Protein AF-A0A445MGU1-F1 (afdb_monomer_lite)

Organism: Ensete ventricosum (NCBI:txid4639)

Secondary structure (DSSP, 8-state):
--HHHHHHHHHHHHHHHTHHHHHHHHHHHTTS-TTTS-HHHHHHHHHHHHH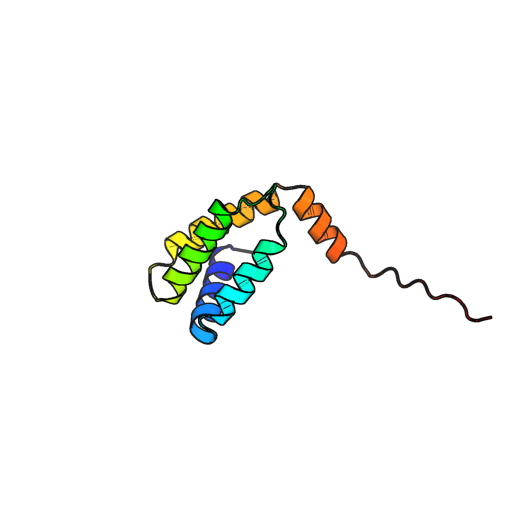HHTT--SHHHHHHHHHHHHHHHH-HHHHHHHHHHHS------PPP-

Structure (mmCIF, N/CA/C/O backbone):
data_AF-A0A445MGU1-F1
#
_entry.id   AF-A0A445MGU1-F1
#
loop_
_atom_site.group_PDB
_atom_site.id
_atom_site.type_symbol
_atom_site.label_atom_id
_atom_site.label_alt_id
_atom_site.label_comp_id
_atom_site.label_asym_id
_atom_site.label_entity_id
_atom_site.label_seq_id
_atom_site.pdbx_PDB_ins_code
_atom_site.Cartn_x
_atom_site.Cartn_y
_atom_site.Cartn_z
_atom_site.occupancy
_atom_site.B_iso_or_equiv
_atom_site.auth_seq_id
_atom_site.auth_comp_id
_atom_site.auth_asym_id
_atom_site.auth_atom_id
_atom_site.pdbx_PDB_model_num
ATOM 1 N N . MET A 1 1 ? 9.612 -10.005 8.034 1.00 52.12 1 MET A N 1
ATOM 2 C CA . MET A 1 1 ? 10.133 -10.076 6.655 1.00 52.12 1 MET A CA 1
ATOM 3 C C . MET A 1 1 ? 10.986 -8.842 6.461 1.00 52.12 1 MET A C 1
ATOM 5 O O . MET A 1 1 ? 10.528 -7.766 6.815 1.00 52.12 1 MET A O 1
ATOM 9 N N . LEU A 1 2 ? 12.242 -9.004 6.060 1.00 73.31 2 LEU A N 1
ATOM 10 C CA . LEU A 1 2 ? 13.147 -7.877 5.856 1.00 73.31 2 LEU A CA 1
ATOM 11 C C . LEU A 1 2 ? 12.575 -7.038 4.687 1.00 73.31 2 LEU A C 1
ATOM 13 O O . LEU A 1 2 ? 12.309 -7.571 3.611 1.00 73.31 2 LEU A O 1
ATOM 17 N N . LEU A 1 3 ? 12.286 -5.758 4.934 1.00 81.50 3 LEU A N 1
ATOM 18 C CA . LEU A 1 3 ? 11.684 -4.820 3.975 1.00 81.50 3 LEU A CA 1
ATOM 19 C C . LEU A 1 3 ? 12.373 -4.802 2.587 1.00 81.50 3 LEU A C 1
ATOM 21 O O . LEU A 1 3 ? 11.657 -4.781 1.584 1.00 81.50 3 LEU A O 1
ATOM 25 N N . PRO A 1 4 ? 13.716 -4.930 2.478 1.00 85.00 4 PRO A N 1
ATOM 26 C CA . PRO A 1 4 ? 14.406 -4.959 1.185 1.00 85.00 4 PRO A CA 1
ATOM 27 C C . PRO A 1 4 ? 13.933 -6.071 0.239 1.00 85.00 4 PRO A C 1
ATOM 29 O O . PRO A 1 4 ? 13.886 -5.880 -0.975 1.00 85.00 4 PRO A O 1
ATOM 32 N N . GLN A 1 5 ? 13.550 -7.231 0.775 1.00 89.56 5 GLN A N 1
ATOM 33 C CA . GLN A 1 5 ? 13.050 -8.360 -0.004 1.00 89.56 5 GLN A CA 1
ATOM 34 C C . GLN A 1 5 ? 11.667 -8.044 -0.571 1.00 89.56 5 GLN A C 1
ATOM 36 O O . GLN A 1 5 ? 11.387 -8.397 -1.714 1.00 89.56 5 GLN A O 1
ATOM 41 N N . VAL A 1 6 ? 10.820 -7.353 0.202 1.00 90.06 6 VAL A N 1
ATOM 42 C CA . VAL A 1 6 ? 9.499 -6.901 -0.258 1.00 90.06 6 VAL A CA 1
ATOM 43 C C . VAL A 1 6 ? 9.674 -5.916 -1.411 1.00 90.06 6 VAL A C 1
ATOM 45 O O . VAL A 1 6 ? 9.074 -6.109 -2.467 1.00 90.06 6 VAL A O 1
ATOM 48 N N . THR A 1 7 ? 10.548 -4.916 -1.245 1.00 90.56 7 THR A N 1
ATOM 49 C CA . THR A 1 7 ? 10.866 -3.944 -2.298 1.00 90.56 7 THR A CA 1
ATOM 50 C C . THR A 1 7 ? 11.382 -4.649 -3.548 1.00 90.56 7 THR A C 1
ATOM 52 O O . THR A 1 7 ? 10.889 -4.397 -4.645 1.00 90.56 7 THR A O 1
ATOM 55 N N . TYR A 1 8 ? 12.331 -5.577 -3.403 1.00 90.44 8 TYR A N 1
ATOM 56 C CA . TYR A 1 8 ? 12.881 -6.328 -4.532 1.00 90.44 8 TYR A CA 1
ATOM 57 C C . TYR A 1 8 ? 11.809 -7.127 -5.286 1.00 90.44 8 TYR A C 1
ATOM 59 O O . TYR A 1 8 ? 11.772 -7.101 -6.521 1.00 90.44 8 TYR A O 1
ATOM 67 N N . VAL A 1 9 ? 10.921 -7.817 -4.564 1.00 92.88 9 VAL A N 1
ATOM 68 C CA . VAL A 1 9 ? 9.805 -8.557 -5.168 1.00 92.88 9 VAL A CA 1
ATOM 69 C C . VAL A 1 9 ? 8.874 -7.600 -5.900 1.00 92.88 9 VAL A C 1
ATOM 71 O O . VAL A 1 9 ? 8.539 -7.851 -7.055 1.00 92.88 9 VAL A O 1
ATOM 74 N N . LEU A 1 10 ? 8.505 -6.481 -5.276 1.00 92.00 10 LEU A N 1
ATOM 75 C CA . LEU A 1 10 ? 7.602 -5.501 -5.869 1.00 92.00 10 LEU A CA 1
ATOM 76 C C . LEU A 1 10 ? 8.192 -4.885 -7.148 1.00 92.00 10 LEU A C 1
ATOM 78 O O . LEU A 1 10 ? 7.505 -4.812 -8.163 1.00 92.00 10 LEU A O 1
ATOM 82 N N . LEU A 1 11 ? 9.485 -4.551 -7.152 1.00 91.69 11 LEU A N 1
ATOM 83 C CA . LEU A 1 11 ? 10.203 -4.096 -8.350 1.00 91.69 11 LEU A CA 1
ATOM 84 C C . LEU A 1 11 ? 10.246 -5.167 -9.445 1.00 91.69 11 LEU A C 1
ATOM 86 O O . LEU A 1 11 ? 10.057 -4.865 -10.623 1.00 91.69 11 LEU A O 1
ATOM 90 N N . SER A 1 12 ? 10.497 -6.420 -9.068 1.00 92.75 12 SER A N 1
ATOM 91 C CA . SER A 1 12 ? 10.550 -7.543 -10.010 1.00 92.75 12 SER A CA 1
ATOM 92 C C . SER A 1 12 ? 9.187 -7.795 -10.654 1.00 92.75 12 SER A C 1
ATOM 94 O O . SER A 1 12 ? 9.100 -7.988 -11.871 1.00 92.75 12 SER A O 1
ATOM 96 N N . LEU A 1 13 ? 8.111 -7.717 -9.864 1.00 93.81 13 LEU A N 1
ATOM 97 C CA . LEU A 1 13 ? 6.742 -7.748 -10.366 1.00 93.81 13 LEU A CA 1
ATOM 98 C C . LEU A 1 13 ? 6.492 -6.575 -11.312 1.00 93.81 13 LEU A C 1
ATOM 100 O O . LEU A 1 13 ? 5.996 -6.800 -12.414 1.00 93.81 13 LEU A O 1
ATOM 104 N N . SER A 1 14 ? 6.866 -5.349 -10.931 1.00 91.81 14 SER A N 1
ATOM 105 C CA . SER A 1 14 ? 6.670 -4.156 -11.766 1.00 91.81 14 SER A CA 1
ATOM 106 C C . SER A 1 14 ? 7.372 -4.273 -13.117 1.00 91.81 14 SER A C 1
ATOM 108 O O . SER A 1 14 ? 6.786 -3.936 -14.141 1.00 91.81 14 SER A O 1
ATOM 110 N N . ARG A 1 15 ? 8.588 -4.829 -13.154 1.00 89.56 15 ARG A N 1
ATOM 111 C CA . ARG A 1 15 ? 9.321 -5.086 -14.407 1.00 89.56 15 ARG A CA 1
ATOM 112 C C . ARG A 1 15 ? 8.665 -6.163 -15.272 1.00 89.56 15 ARG A C 1
ATOM 114 O O . ARG A 1 15 ? 8.702 -6.068 -16.492 1.00 89.56 15 ARG A O 1
ATOM 121 N N . THR A 1 16 ? 8.074 -7.178 -14.646 1.00 93.25 16 THR A N 1
ATOM 122 C CA . THR A 1 16 ? 7.485 -8.330 -15.350 1.00 93.25 16 THR A CA 1
ATOM 123 C C . THR A 1 16 ? 6.077 -8.033 -15.867 1.00 93.25 16 THR A C 1
ATOM 125 O O . THR A 1 16 ? 5.722 -8.427 -16.974 1.00 93.25 16 THR A O 1
ATOM 128 N N . TYR A 1 17 ? 5.264 -7.336 -15.072 1.00 92.25 17 TYR A N 1
ATOM 129 C CA . TYR A 1 17 ? 3.829 -7.159 -15.316 1.00 92.25 17 TYR A CA 1
ATOM 130 C C . TYR A 1 17 ? 3.423 -5.701 -15.589 1.00 92.25 17 TYR A C 1
ATOM 132 O O . TYR A 1 17 ? 2.261 -5.441 -15.920 1.00 92.25 17 TYR A O 1
ATOM 140 N N . GLY A 1 18 ? 4.360 -4.752 -15.484 1.00 87.31 18 GLY A N 1
ATOM 141 C CA . GLY A 1 18 ? 4.162 -3.345 -15.827 1.00 87.31 18 GLY A CA 1
ATOM 142 C C . GLY A 1 18 ? 2.986 -2.715 -15.084 1.00 87.31 18 GLY A C 1
ATOM 143 O O . GLY A 1 18 ? 2.836 -2.853 -13.870 1.00 87.31 18 GLY A O 1
ATOM 144 N N . VAL A 1 19 ? 2.102 -2.061 -15.843 1.00 87.81 19 VAL A N 1
ATOM 145 C CA . VAL A 1 19 ? 0.933 -1.333 -15.321 1.00 87.81 19 VAL A CA 1
ATOM 146 C C . VAL A 1 19 ? -0.008 -2.191 -14.466 1.00 87.81 19 VAL A C 1
ATOM 148 O O . VAL A 1 19 ? -0.685 -1.654 -13.592 1.00 87.81 19 VAL A O 1
ATOM 151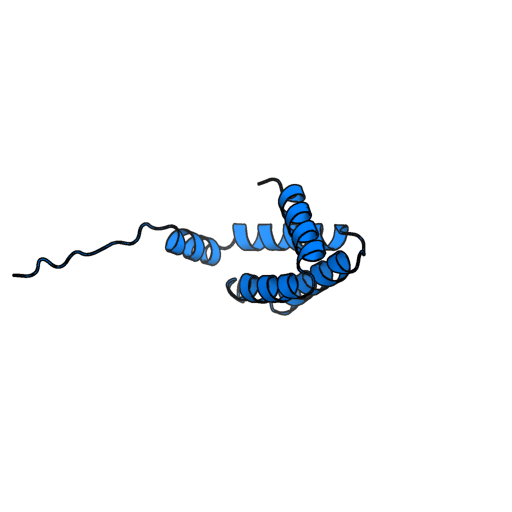 N N . ARG A 1 20 ? -0.037 -3.522 -14.648 1.00 92.94 20 ARG A N 1
ATOM 152 C CA . ARG A 1 20 ? -0.884 -4.400 -13.819 1.00 92.94 20 ARG A CA 1
ATOM 153 C C . ARG A 1 20 ? -0.509 -4.328 -12.343 1.00 92.94 20 ARG A C 1
ATOM 155 O O . ARG A 1 20 ? -1.395 -4.388 -11.501 1.00 92.94 20 ARG A O 1
ATOM 162 N N . VAL A 1 21 ? 0.773 -4.141 -12.029 1.00 93.81 21 VAL A N 1
ATOM 163 C CA . VAL A 1 21 ? 1.226 -4.034 -10.635 1.00 93.81 21 VAL A CA 1
ATOM 164 C C . VAL A 1 21 ? 0.688 -2.778 -9.971 1.00 93.81 21 VAL A C 1
ATOM 166 O O . VAL A 1 21 ? 0.326 -2.832 -8.805 1.00 93.81 21 VAL A O 1
ATOM 169 N N . LEU A 1 22 ? 0.552 -1.673 -10.709 1.00 92.50 22 LEU A N 1
ATOM 170 C CA . LEU A 1 22 ? -0.066 -0.455 -10.181 1.00 92.50 22 LEU A CA 1
ATOM 171 C C . LEU A 1 22 ? -1.556 -0.649 -9.897 1.00 92.50 22 LEU A C 1
ATOM 173 O O . LEU A 1 22 ? -2.051 -0.147 -8.890 1.00 92.50 22 LEU A O 1
ATOM 177 N N . VAL A 1 23 ? -2.261 -1.405 -10.744 1.00 94.75 23 VAL A N 1
ATOM 178 C CA . VAL A 1 23 ? -3.669 -1.761 -10.509 1.00 94.75 23 VAL A CA 1
ATOM 179 C C . VAL A 1 23 ? -3.795 -2.608 -9.244 1.00 94.75 23 VAL A C 1
ATOM 181 O O . VAL A 1 23 ? -4.535 -2.233 -8.339 1.00 94.75 23 VAL A O 1
ATOM 184 N N . TRP A 1 24 ? -3.008 -3.680 -9.129 1.00 95.50 24 TRP A N 1
ATOM 185 C CA . TRP A 1 24 ? -3.017 -4.539 -7.943 1.00 95.50 24 TRP A CA 1
ATOM 186 C C . TRP A 1 24 ? -2.593 -3.797 -6.680 1.00 95.50 24 TRP A C 1
ATOM 188 O O . TRP A 1 24 ? -3.178 -4.011 -5.622 1.00 95.50 24 TRP A O 1
ATOM 198 N N . ALA A 1 25 ? -1.604 -2.908 -6.774 1.00 94.62 25 ALA A N 1
ATOM 199 C CA . ALA A 1 25 ? -1.177 -2.078 -5.656 1.00 94.62 25 ALA A CA 1
ATOM 200 C C . ALA A 1 25 ? -2.310 -1.153 -5.206 1.00 94.62 25 ALA A C 1
ATOM 202 O O . ALA A 1 25 ? -2.593 -1.095 -4.014 1.00 94.62 25 ALA A O 1
ATOM 203 N N . LYS A 1 26 ? -3.005 -0.497 -6.144 1.00 94.69 26 LYS A N 1
ATOM 204 C CA . LYS A 1 26 ? -4.157 0.364 -5.846 1.00 94.69 26 LYS A CA 1
ATOM 205 C C . LYS A 1 26 ? -5.298 -0.412 -5.184 1.00 94.69 26 LYS A C 1
ATOM 207 O O . LYS A 1 26 ? -5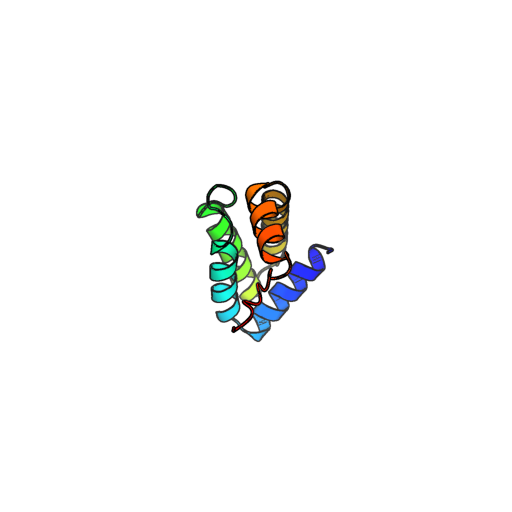.860 0.054 -4.197 1.00 94.69 26 LYS A O 1
ATOM 212 N N . GLU A 1 27 ? -5.623 -1.593 -5.700 1.00 94.75 27 GLU A N 1
ATOM 213 C CA . GLU A 1 27 ? -6.626 -2.480 -5.100 1.00 94.75 27 GLU A CA 1
ATOM 214 C C . GLU A 1 27 ? -6.198 -2.928 -3.696 1.00 94.75 27 GLU A C 1
ATOM 216 O O . GLU A 1 27 ? -6.989 -2.865 -2.760 1.00 94.75 27 GLU A O 1
ATOM 221 N N . SER A 1 28 ? -4.927 -3.290 -3.518 1.00 91.56 28 SER A N 1
ATOM 222 C CA . SER A 1 28 ? -4.390 -3.753 -2.234 1.00 91.56 28 SER A CA 1
ATOM 223 C C . SER A 1 28 ? -4.403 -2.657 -1.169 1.00 91.56 28 SER A C 1
ATOM 225 O O . SER A 1 28 ? -4.869 -2.897 -0.057 1.00 91.56 28 SER A O 1
ATOM 227 N N . ILE A 1 29 ? -3.942 -1.443 -1.490 1.00 92.81 29 ILE A N 1
ATOM 228 C CA . ILE A 1 29 ? -3.945 -0.334 -0.522 1.00 92.81 29 ILE A CA 1
ATOM 229 C C . ILE A 1 29 ? -5.364 0.148 -0.204 1.00 92.81 29 ILE A C 1
ATOM 231 O O . ILE A 1 29 ? -5.588 0.652 0.890 1.00 92.81 29 ILE A O 1
ATOM 235 N N . SER A 1 30 ? -6.342 -0.067 -1.096 1.00 91.88 30 SER A N 1
ATOM 236 C CA . SER A 1 30 ? -7.752 0.259 -0.823 1.00 91.88 30 SER A CA 1
ATOM 237 C C . SER A 1 30 ? -8.377 -0.597 0.287 1.00 91.88 30 SER A C 1
ATOM 239 O O . SER A 1 30 ? -9.408 -0.225 0.845 1.00 91.88 30 SER A O 1
ATOM 241 N N . LEU A 1 31 ? -7.741 -1.722 0.640 1.00 89.75 31 LEU A N 1
ATOM 242 C CA . LEU A 1 31 ? -8.134 -2.560 1.776 1.00 89.75 31 LEU A CA 1
ATOM 243 C C . LEU A 1 31 ? -7.677 -1.976 3.122 1.00 89.75 31 LEU A C 1
ATOM 245 O O . LEU A 1 31 ? -8.139 -2.421 4.174 1.00 89.75 31 LEU A O 1
ATOM 249 N N . ILE A 1 32 ? -6.763 -1.002 3.108 1.00 91.00 32 ILE A N 1
ATOM 250 C CA . ILE A 1 32 ? -6.284 -0.335 4.316 1.00 91.00 32 ILE A CA 1
ATOM 251 C C . ILE A 1 32 ? -7.313 0.737 4.704 1.00 91.00 32 ILE A C 1
ATOM 253 O O . ILE A 1 32 ? -7.695 1.551 3.863 1.00 91.00 32 ILE A O 1
ATOM 257 N N . PRO A 1 33 ? -7.783 0.774 5.965 1.00 90.38 33 PRO A N 1
ATOM 258 C CA . PRO A 1 33 ? -8.737 1.788 6.394 1.00 90.38 33 PRO A CA 1
ATOM 259 C C . PRO A 1 33 ? -8.206 3.211 6.166 1.00 90.38 33 PRO A C 1
ATOM 261 O O . PRO A 1 33 ? -7.064 3.510 6.507 1.00 90.38 33 PRO A O 1
ATOM 264 N N . HIS A 1 34 ? -9.061 4.120 5.689 1.00 90.62 34 HIS A N 1
ATOM 265 C CA . HIS A 1 34 ? -8.702 5.527 5.441 1.00 90.62 34 HIS A CA 1
ATOM 266 C C . HIS A 1 34 ? -8.275 6.297 6.706 1.00 90.62 34 HIS A C 1
ATOM 268 O O . HIS A 1 34 ? -7.638 7.340 6.623 1.00 90.62 34 HIS A O 1
ATOM 274 N N . THR A 1 35 ? -8.629 5.789 7.891 1.00 89.44 35 THR A N 1
ATOM 275 C CA . THR A 1 35 ? -8.167 6.303 9.191 1.00 89.44 35 THR A CA 1
ATOM 276 C C . THR A 1 35 ? -6.710 5.950 9.492 1.00 89.44 35 THR A C 1
ATOM 278 O O . THR A 1 35 ? -6.138 6.472 10.444 1.00 89.44 35 THR A O 1
ATOM 281 N N . VAL A 1 36 ? -6.135 5.030 8.716 1.00 91.88 36 VAL A N 1
ATOM 282 C CA . VAL A 1 36 ? -4.777 4.505 8.858 1.00 91.88 36 VAL A CA 1
ATOM 283 C C . VAL A 1 36 ? -3.908 4.999 7.715 1.00 91.88 36 VAL A C 1
ATOM 285 O O . VAL A 1 36 ? -2.792 5.419 7.968 1.00 91.88 36 VAL A O 1
ATOM 288 N N . LEU A 1 37 ? -4.418 4.969 6.484 1.00 93.38 37 LEU A N 1
ATOM 289 C CA . LEU A 1 37 ? -3.711 5.456 5.308 1.00 93.38 37 LEU A CA 1
ATOM 290 C C . LEU A 1 37 ? -4.590 6.451 4.556 1.00 93.38 37 LEU A C 1
ATOM 292 O O . LEU A 1 37 ? -5.660 6.101 4.057 1.00 93.38 37 LEU A O 1
ATOM 296 N N . THR A 1 38 ? -4.136 7.692 4.466 1.00 93.38 38 THR A N 1
ATOM 297 C CA . THR A 1 38 ? -4.846 8.744 3.739 1.00 93.38 38 THR A CA 1
ATOM 298 C C . THR A 1 38 ? -4.724 8.561 2.224 1.00 93.38 38 THR A C 1
ATOM 300 O O . THR A 1 38 ? -3.847 7.861 1.709 1.00 93.38 38 THR A O 1
ATOM 303 N N . GLU A 1 39 ? -5.594 9.235 1.470 1.00 93.25 39 GLU A N 1
ATOM 304 C CA . GLU A 1 39 ? -5.517 9.261 0.004 1.00 93.25 39 GLU A CA 1
ATOM 305 C C . GLU A 1 39 ? -4.212 9.905 -0.496 1.00 93.25 39 GLU A C 1
ATOM 307 O O . GLU A 1 39 ? -3.646 9.473 -1.504 1.00 93.25 39 GLU A O 1
ATOM 312 N N . ALA A 1 40 ? -3.697 10.899 0.234 1.00 93.56 40 ALA A N 1
ATOM 313 C CA . ALA A 1 40 ? -2.430 11.549 -0.078 1.00 93.56 40 ALA A CA 1
ATOM 314 C C . ALA A 1 40 ? -1.250 10.575 0.075 1.00 93.56 40 ALA A C 1
ATOM 316 O O . ALA A 1 40 ? -0.472 10.412 -0.863 1.00 93.56 40 ALA A O 1
ATOM 317 N N . GLU A 1 41 ? -1.159 9.870 1.205 1.00 93.94 41 GLU A N 1
ATOM 318 C CA . GLU A 1 41 ? -0.117 8.859 1.446 1.00 93.94 41 GLU A CA 1
ATOM 319 C C . GLU A 1 41 ? -0.219 7.695 0.449 1.00 93.94 41 GLU A C 1
ATOM 321 O O . GLU A 1 41 ? 0.784 7.264 -0.122 1.00 93.94 41 GLU A O 1
ATOM 326 N N . SER A 1 42 ? -1.445 7.250 0.152 1.00 94.19 42 SER A N 1
ATOM 327 C CA . SER A 1 42 ? -1.711 6.247 -0.888 1.00 94.19 42 SER A CA 1
ATOM 328 C C . SER A 1 42 ? -1.181 6.692 -2.254 1.00 94.19 42 SER A C 1
ATOM 330 O O . SER A 1 42 ? -0.543 5.917 -2.969 1.00 94.19 42 SER A O 1
ATOM 332 N N . SER A 1 43 ? -1.420 7.954 -2.618 1.00 95.31 43 SER A N 1
ATOM 333 C CA . SER A 1 43 ? -0.968 8.528 -3.888 1.00 95.31 43 SER A CA 1
ATOM 334 C C . SER A 1 43 ? 0.553 8.646 -3.956 1.00 95.31 43 SER A C 1
ATOM 336 O O . SER A 1 43 ? 1.135 8.356 -5.002 1.00 95.31 43 SER A O 1
ATOM 338 N N . ILE A 1 44 ? 1.202 9.018 -2.848 1.00 95.44 44 ILE A N 1
ATOM 339 C CA . ILE A 1 44 ? 2.665 9.091 -2.738 1.00 95.44 44 ILE A CA 1
ATOM 340 C C . ILE A 1 44 ? 3.285 7.708 -2.969 1.00 95.44 44 ILE A C 1
ATOM 342 O O . ILE A 1 44 ? 4.167 7.570 -3.819 1.00 95.44 44 ILE A O 1
ATOM 346 N N . PHE A 1 45 ? 2.774 6.671 -2.299 1.00 95.06 45 PHE A N 1
ATOM 347 C CA . PHE A 1 45 ? 3.240 5.296 -2.494 1.00 95.06 45 PHE A CA 1
ATOM 348 C C . PHE A 1 45 ? 3.055 4.820 -3.945 1.00 95.06 45 PHE A C 1
ATOM 350 O O . PHE A 1 45 ? 3.990 4.304 -4.562 1.00 95.06 45 PHE A O 1
ATOM 357 N N . LEU A 1 46 ? 1.868 5.026 -4.528 1.00 95.06 46 LEU A N 1
ATOM 358 C CA . LEU A 1 46 ? 1.595 4.625 -5.913 1.00 95.06 46 LEU A CA 1
ATOM 359 C C . LEU A 1 46 ? 2.483 5.365 -6.919 1.00 95.06 46 LEU A C 1
ATOM 361 O O . LEU A 1 46 ? 2.914 4.769 -7.910 1.00 95.06 46 LEU A O 1
ATOM 365 N N . LYS A 1 47 ? 2.786 6.643 -6.665 1.00 94.88 47 LYS A N 1
ATOM 366 C CA . LYS A 1 47 ? 3.713 7.422 -7.490 1.00 94.88 47 LYS A CA 1
ATOM 367 C C . LYS A 1 47 ? 5.128 6.859 -7.398 1.00 94.88 47 LYS A C 1
ATOM 369 O O . LYS A 1 47 ? 5.727 6.606 -8.441 1.00 94.88 47 LYS A O 1
ATOM 374 N N . ALA A 1 48 ? 5.622 6.590 -6.189 1.00 94.56 48 ALA A N 1
ATOM 375 C CA . ALA A 1 48 ? 6.943 6.001 -5.977 1.00 94.56 48 ALA A CA 1
ATOM 376 C C . ALA A 1 48 ? 7.073 4.627 -6.656 1.00 94.56 48 ALA A C 1
ATOM 378 O O . ALA A 1 48 ? 8.078 4.338 -7.306 1.00 94.56 48 ALA A O 1
ATOM 379 N N . LEU A 1 49 ? 6.025 3.801 -6.582 1.00 94.12 49 LEU A N 1
ATOM 380 C CA . LEU A 1 49 ? 5.970 2.518 -7.277 1.00 94.12 49 LEU A CA 1
ATOM 381 C C . LEU A 1 49 ? 5.987 2.685 -8.801 1.00 94.12 49 LEU A C 1
ATOM 383 O O . LEU A 1 49 ? 6.711 1.961 -9.485 1.00 94.12 49 LEU A O 1
ATOM 387 N N . SER A 1 50 ? 5.214 3.632 -9.334 1.00 93.44 50 SER A N 1
ATOM 388 C CA . SER A 1 50 ? 5.183 3.928 -10.771 1.00 93.44 50 SER A CA 1
ATOM 389 C C . SER A 1 50 ? 6.541 4.410 -11.274 1.00 93.44 50 SER A C 1
ATOM 391 O O . SER A 1 50 ? 7.004 3.970 -12.325 1.00 93.44 50 SER A O 1
ATOM 393 N N . ASP A 1 51 ? 7.198 5.284 -10.516 1.00 92.88 51 ASP A N 1
ATOM 394 C CA . ASP A 1 51 ? 8.501 5.832 -10.882 1.00 92.88 51 ASP A CA 1
ATOM 395 C C . ASP A 1 51 ? 9.568 4.737 -10.855 1.00 92.88 51 ASP A C 1
ATOM 397 O O . ASP A 1 51 ? 10.305 4.561 -11.829 1.00 92.88 51 ASP A O 1
ATOM 401 N N . ALA A 1 52 ? 9.592 3.916 -9.806 1.00 90.81 52 ALA A N 1
ATOM 402 C CA . ALA A 1 52 ? 10.515 2.792 -9.719 1.00 90.81 52 ALA A CA 1
ATOM 403 C C . ALA A 1 52 ? 10.259 1.733 -10.813 1.00 90.81 52 ALA A C 1
ATOM 405 O O . ALA A 1 52 ? 11.200 1.147 -11.353 1.00 90.81 52 ALA A O 1
ATOM 406 N N . ALA A 1 53 ? 8.995 1.518 -11.201 1.00 88.38 53 ALA A N 1
ATOM 407 C CA . ALA A 1 53 ? 8.633 0.658 -12.330 1.00 88.38 53 ALA A CA 1
ATOM 408 C C . ALA A 1 53 ? 9.150 1.199 -13.674 1.00 88.38 53 ALA A C 1
ATOM 410 O O . ALA A 1 53 ? 9.484 0.412 -14.559 1.00 88.38 53 ALA A O 1
ATOM 411 N N . SER A 1 54 ? 9.254 2.524 -13.815 1.00 88.06 54 SER A N 1
ATOM 412 C CA . SER A 1 54 ? 9.817 3.187 -14.999 1.00 88.06 54 SER A CA 1
ATOM 413 C C . SER A 1 54 ? 11.352 3.225 -15.036 1.00 88.06 54 SER A C 1
ATOM 415 O O . SER A 1 54 ? 11.928 3.708 -16.007 1.00 88.06 54 SER A O 1
ATOM 417 N N . GLY A 1 55 ? 12.021 2.675 -14.015 1.00 83.50 55 GLY A N 1
ATOM 418 C CA . GLY A 1 55 ? 13.481 2.591 -13.938 1.00 83.50 55 GLY A CA 1
ATOM 419 C C . GLY A 1 55 ? 14.145 3.673 -13.083 1.00 83.50 55 GLY A C 1
ATOM 420 O O . GLY A 1 55 ? 15.373 3.703 -13.026 1.00 83.50 55 GLY A O 1
ATOM 421 N N . SER A 1 56 ? 13.369 4.525 -12.407 1.00 86.56 56 SER A N 1
ATOM 422 C CA . SER A 1 56 ? 13.887 5.465 -11.404 1.00 86.56 56 SER A CA 1
ATOM 423 C C . SER A 1 56 ? 14.438 4.733 -10.174 1.00 86.56 56 SER A C 1
ATOM 425 O O . SER A 1 56 ? 14.176 3.544 -9.966 1.00 86.56 56 SER A O 1
ATOM 427 N N . GLU A 1 57 ? 15.192 5.447 -9.334 1.00 85.56 57 GLU A N 1
ATOM 428 C CA . GLU A 1 57 ? 15.711 4.885 -8.085 1.00 85.56 57 GLU A CA 1
ATOM 429 C C . GLU A 1 57 ? 14.596 4.342 -7.178 1.00 85.56 57 GLU A C 1
ATOM 431 O O . GLU A 1 57 ? 13.530 4.937 -7.025 1.00 85.56 57 GLU A O 1
ATOM 436 N N . SER A 1 58 ? 14.861 3.200 -6.539 1.00 87.62 58 SER A N 1
ATOM 437 C CA . SER A 1 58 ? 13.907 2.520 -5.658 1.00 87.62 58 SER A CA 1
ATOM 438 C C . SER A 1 58 ? 13.968 2.974 -4.195 1.00 87.62 58 SER A C 1
ATOM 440 O O . SER A 1 58 ? 13.314 2.366 -3.345 1.00 87.62 58 SER A O 1
ATOM 442 N N . SER A 1 59 ? 14.771 3.993 -3.881 1.00 91.38 59 SER A N 1
ATOM 443 C CA . SER A 1 59 ? 14.908 4.569 -2.535 1.00 91.38 59 SER A CA 1
ATOM 444 C C . SER A 1 59 ? 13.563 5.093 -2.034 1.00 91.38 59 SER A C 1
ATOM 446 O O . SER A 1 59 ? 13.062 4.597 -1.030 1.00 91.38 59 SER A O 1
ATOM 448 N N . ALA A 1 60 ? 12.901 5.945 -2.821 1.00 92.00 60 ALA A N 1
ATOM 449 C CA . ALA A 1 60 ? 11.575 6.480 -2.504 1.00 92.00 60 ALA A CA 1
ATOM 450 C C . ALA A 1 60 ? 10.502 5.385 -2.335 1.00 92.00 60 ALA A C 1
ATOM 452 O O . ALA A 1 60 ? 9.632 5.475 -1.470 1.00 92.00 60 ALA A O 1
ATOM 453 N N . LEU A 1 61 ? 10.562 4.309 -3.133 1.00 92.69 61 LEU A N 1
ATOM 454 C CA . LEU A 1 61 ? 9.660 3.164 -2.957 1.00 92.69 61 LEU A CA 1
ATOM 455 C C . LEU A 1 61 ? 9.928 2.438 -1.632 1.00 92.69 61 LEU A C 1
ATOM 457 O O . LEU A 1 61 ? 8.994 1.992 -0.978 1.00 92.69 61 LEU A O 1
ATOM 461 N N . THR A 1 62 ? 11.193 2.304 -1.240 1.00 93.12 62 THR A N 1
ATOM 462 C CA . THR A 1 62 ? 11.560 1.640 0.018 1.00 93.12 62 THR A CA 1
ATOM 463 C C . THR A 1 62 ? 11.111 2.462 1.220 1.00 93.12 62 THR A C 1
ATOM 465 O O . THR A 1 62 ? 10.501 1.900 2.121 1.00 93.12 62 THR A O 1
ATOM 468 N N . GLU A 1 63 ? 11.346 3.775 1.196 1.00 93.56 63 GLU A N 1
ATOM 469 C CA . GLU A 1 63 ? 10.926 4.709 2.250 1.00 93.56 63 GLU A CA 1
ATOM 470 C C . GLU A 1 63 ? 9.404 4.689 2.435 1.00 93.56 63 GLU A C 1
ATOM 472 O O . GLU A 1 63 ? 8.907 4.414 3.525 1.00 93.56 63 GLU A O 1
ATOM 477 N N . THR A 1 64 ? 8.648 4.863 1.348 1.00 93.94 64 THR A N 1
ATOM 478 C CA . THR A 1 64 ? 7.175 4.848 1.407 1.00 93.94 64 THR A CA 1
ATOM 479 C C . THR A 1 64 ? 6.615 3.491 1.840 1.00 93.94 64 THR A C 1
ATOM 481 O O . THR A 1 64 ? 5.586 3.430 2.513 1.00 93.94 64 THR A O 1
ATOM 484 N N . LEU A 1 65 ? 7.287 2.384 1.501 1.00 92.94 65 LEU A N 1
ATOM 485 C CA . LEU A 1 65 ? 6.909 1.048 1.962 1.00 92.94 65 LEU A CA 1
ATOM 486 C C . LEU A 1 65 ? 7.213 0.836 3.454 1.00 92.94 65 LEU A C 1
ATOM 488 O O . LEU A 1 65 ? 6.449 0.146 4.134 1.00 92.94 65 LEU A O 1
ATOM 492 N N . GLU A 1 66 ? 8.302 1.414 3.966 1.00 93.56 66 GLU A N 1
ATOM 493 C CA . GLU A 1 66 ? 8.648 1.395 5.392 1.00 93.56 66 GLU A CA 1
ATOM 494 C C . GLU A 1 66 ? 7.593 2.131 6.216 1.00 93.56 66 GLU A C 1
ATOM 496 O O . GLU A 1 66 ? 7.027 1.559 7.152 1.00 93.56 66 GLU A O 1
ATOM 501 N N . GLU A 1 67 ? 7.257 3.353 5.803 1.00 92.62 67 GLU A N 1
ATOM 502 C CA . GLU A 1 67 ? 6.225 4.178 6.432 1.00 92.62 67 GLU A CA 1
ATOM 503 C C . GLU A 1 67 ? 4.866 3.470 6.428 1.00 92.62 67 GLU A C 1
ATOM 505 O O . GLU A 1 67 ? 4.225 3.331 7.476 1.00 92.62 67 GLU A O 1
ATOM 510 N N . LEU A 1 68 ? 4.458 2.941 5.269 1.00 92.25 68 LEU A N 1
ATOM 511 C CA . LEU A 1 68 ? 3.220 2.179 5.123 1.00 92.25 68 LEU A CA 1
ATOM 512 C C . LEU A 1 68 ? 3.191 0.968 6.064 1.00 92.25 68 LEU A C 1
ATOM 514 O O . LEU A 1 68 ? 2.191 0.728 6.749 1.00 92.25 68 LEU A O 1
ATOM 518 N N . SER A 1 69 ? 4.291 0.213 6.119 1.00 90.81 69 SER A N 1
ATOM 519 C CA . SER A 1 69 ? 4.445 -0.944 7.002 1.00 90.81 69 SER A CA 1
ATOM 520 C C . SER A 1 69 ? 4.311 -0.547 8.473 1.00 90.81 69 SER A C 1
ATOM 522 O O . SER A 1 69 ? 3.599 -1.210 9.233 1.00 90.81 69 SER A O 1
ATOM 524 N N . ASP A 1 70 ? 4.938 0.550 8.889 1.00 92.25 70 ASP A N 1
ATOM 525 C CA . ASP A 1 70 ? 4.904 1.018 10.274 1.00 92.25 70 ASP A CA 1
ATOM 526 C C . ASP A 1 70 ? 3.542 1.561 10.702 1.00 92.25 70 ASP A C 1
ATOM 528 O O . ASP A 1 70 ? 3.095 1.317 11.832 1.00 92.25 70 ASP A O 1
ATOM 532 N N . VAL A 1 71 ? 2.851 2.270 9.817 1.00 91.81 71 VAL A N 1
ATOM 533 C CA . VAL A 1 71 ? 1.499 2.770 10.079 1.00 91.81 71 VAL A CA 1
ATOM 534 C C . VAL A 1 71 ? 0.502 1.608 10.160 1.00 91.81 71 VAL A C 1
ATOM 536 O O . VAL A 1 71 ? -0.263 1.515 11.126 1.00 91.81 71 VAL A O 1
ATOM 539 N N . CYS A 1 72 ? 0.586 0.644 9.238 1.00 91.19 72 CYS A N 1
ATOM 540 C CA . CYS A 1 72 ? -0.240 -0.564 9.273 1.00 91.19 72 CYS A CA 1
ATOM 541 C C . CYS A 1 72 ? 0.019 -1.409 10.528 1.00 91.19 72 CYS A C 1
ATOM 543 O O . CYS A 1 72 ? -0.923 -1.839 11.195 1.00 91.19 72 CYS A O 1
ATOM 545 N N . ARG A 1 73 ? 1.288 -1.617 10.898 1.00 90.62 73 ARG A N 1
ATOM 546 C CA . ARG A 1 73 ? 1.676 -2.449 12.048 1.00 90.62 73 ARG A CA 1
ATOM 547 C C . ARG A 1 73 ? 1.193 -1.880 13.380 1.00 90.62 73 ARG A C 1
ATOM 549 O O . ARG A 1 73 ? 0.884 -2.656 14.283 1.00 90.62 73 ARG A O 1
ATOM 556 N N . ARG A 1 74 ? 1.125 -0.553 13.514 1.00 92.31 74 ARG A N 1
ATOM 557 C CA . ARG A 1 74 ? 0.656 0.123 14.738 1.00 92.31 74 ARG A CA 1
ATOM 558 C C . ARG A 1 74 ? -0.867 0.231 14.829 1.00 92.31 74 ARG A C 1
ATOM 560 O O . ARG A 1 74 ? -1.386 0.477 15.917 1.00 92.31 74 ARG A O 1
ATOM 567 N N . SER A 1 75 ? -1.588 0.040 13.727 1.00 93.00 75 SER A N 1
ATOM 568 C CA . SER A 1 75 ? -3.043 0.163 13.708 1.00 93.00 75 SER A CA 1
ATOM 569 C C . SER A 1 75 ? -3.735 -1.100 14.217 1.00 93.00 75 SER A C 1
ATOM 571 O O . SER A 1 75 ? -3.685 -2.156 13.586 1.00 93.00 75 SER A O 1
ATOM 573 N N . ARG A 1 76 ? -4.474 -0.970 15.326 1.00 91.00 76 ARG A N 1
ATOM 574 C CA . ARG A 1 76 ? -5.339 -2.047 15.833 1.00 91.00 76 ARG A CA 1
ATOM 575 C C . ARG A 1 76 ? -6.407 -2.452 14.814 1.00 91.00 76 ARG A C 1
ATOM 577 O O . ARG A 1 76 ? -6.655 -3.636 14.662 1.00 91.00 76 ARG A O 1
ATOM 584 N N . ALA A 1 77 ? -6.963 -1.501 14.063 1.00 89.81 77 ALA A N 1
ATOM 585 C CA . ALA A 1 77 ? -7.952 -1.802 13.029 1.00 89.81 77 ALA A CA 1
ATOM 586 C C . ALA A 1 77 ? -7.374 -2.704 11.926 1.00 89.81 77 ALA A C 1
ATOM 588 O O . ALA A 1 77 ? -8.011 -3.675 11.529 1.00 89.81 77 ALA A O 1
ATOM 589 N N . VAL A 1 78 ? -6.144 -2.431 11.469 1.00 89.56 78 VAL A N 1
ATOM 590 C CA . VAL A 1 78 ? -5.463 -3.293 10.488 1.00 89.56 78 VAL A CA 1
ATOM 591 C C . VAL A 1 78 ? -5.164 -4.663 11.088 1.00 89.56 78 VAL A C 1
ATOM 593 O O . VAL A 1 78 ? -5.414 -5.677 10.441 1.00 89.56 78 VAL A O 1
ATOM 596 N N . GLN A 1 79 ? -4.677 -4.712 12.332 1.00 89.81 79 GLN A N 1
ATOM 597 C CA . GLN A 1 79 ? -4.436 -5.980 13.023 1.00 89.81 79 GLN A CA 1
ATOM 598 C C . GLN A 1 79 ? -5.717 -6.814 13.134 1.00 89.81 79 GLN A C 1
ATOM 600 O O . GLN A 1 79 ? -5.684 -7.998 12.818 1.00 89.81 79 GLN A O 1
ATOM 605 N N . ASP A 1 80 ? -6.843 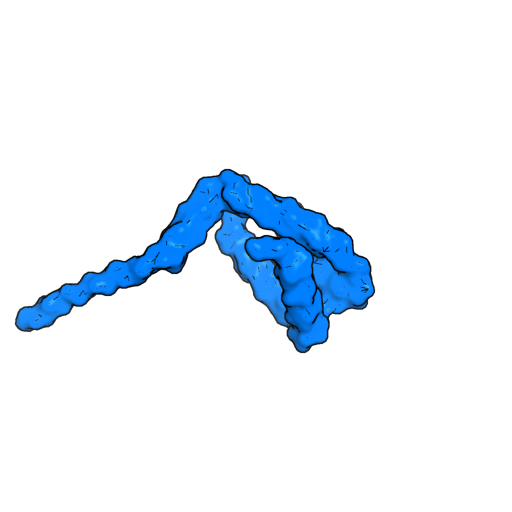-6.211 13.515 1.00 89.19 80 ASP A N 1
ATOM 606 C CA . ASP A 1 80 ? -8.125 -6.903 13.664 1.00 89.19 80 ASP A CA 1
ATOM 607 C C . ASP A 1 80 ? -8.647 -7.435 12.319 1.00 89.19 80 ASP A C 1
ATOM 609 O O . ASP A 1 80 ? -9.120 -8.571 12.260 1.00 89.19 80 ASP A O 1
ATOM 613 N N . VAL A 1 81 ? -8.498 -6.672 11.226 1.00 86.38 81 VAL A N 1
ATOM 614 C CA . VAL A 1 81 ? -8.846 -7.122 9.863 1.00 86.38 81 VAL A CA 1
ATOM 615 C C . VAL A 1 81 ? -7.975 -8.304 9.437 1.00 86.38 81 VAL A C 1
ATOM 617 O O . VAL A 1 81 ? -8.500 -9.325 8.992 1.00 86.38 81 VAL A O 1
ATOM 620 N N . VAL A 1 82 ? -6.654 -8.203 9.614 1.00 86.31 82 VAL A N 1
ATOM 621 C CA . VAL A 1 82 ? -5.713 -9.282 9.270 1.00 86.31 82 VAL A CA 1
ATOM 622 C C . VAL A 1 82 ? -5.999 -10.530 10.102 1.00 86.31 82 VAL A C 1
ATOM 624 O O . VAL A 1 82 ? -6.094 -11.626 9.556 1.00 86.31 82 VAL A O 1
ATOM 627 N N . GLN A 1 83 ? -6.190 -10.384 11.413 1.00 85.94 83 GLN A N 1
ATOM 628 C CA . GLN A 1 83 ? -6.529 -11.508 12.286 1.00 85.94 83 GLN A CA 1
ATOM 629 C C . GLN A 1 83 ? -7.883 -12.114 11.921 1.00 85.94 83 GLN A C 1
ATOM 631 O O . GLN A 1 83 ? -8.016 -13.332 11.927 1.00 85.94 83 GLN A O 1
ATOM 636 N N . GLY A 1 84 ? -8.874 -11.296 11.567 1.00 86.06 84 GLY A N 1
ATOM 637 C CA . GLY A 1 84 ? -10.167 -11.764 11.076 1.00 86.06 84 GLY A CA 1
ATOM 638 C C . GLY A 1 84 ? -10.042 -12.604 9.805 1.00 86.06 84 GLY A C 1
ATOM 639 O O . GLY A 1 84 ? -10.641 -13.673 9.733 1.00 86.06 84 GLY A O 1
ATOM 640 N N . ALA A 1 85 ? -9.224 -12.167 8.845 1.00 83.62 85 ALA A N 1
ATOM 641 C CA . ALA A 1 85 ? -8.987 -12.884 7.590 1.00 83.62 85 ALA A CA 1
ATOM 642 C C . ALA A 1 85 ? -8.185 -14.186 7.769 1.00 83.62 85 ALA A C 1
ATOM 644 O O . ALA A 1 85 ? -8.360 -15.126 6.999 1.00 83.62 85 ALA A O 1
ATOM 645 N N . LEU A 1 86 ? -7.305 -14.245 8.775 1.00 83.94 86 LEU A N 1
ATOM 646 C CA . LEU A 1 86 ? -6.500 -15.430 9.091 1.00 83.94 86 LEU A CA 1
ATOM 647 C C . LEU A 1 86 ? -7.227 -16.447 9.980 1.00 83.94 86 LEU A C 1
ATOM 649 O O . LEU A 1 86 ? -6.732 -17.565 10.146 1.00 83.94 86 LEU A O 1
ATOM 653 N N . ARG A 1 87 ? -8.367 -16.084 10.585 1.00 83.75 87 ARG A N 1
ATOM 654 C CA . ARG A 1 87 ? -9.143 -17.028 11.394 1.00 83.75 87 ARG A CA 1
ATOM 655 C C . ARG A 1 87 ? -9.608 -18.193 10.516 1.00 83.75 87 ARG A C 1
ATOM 657 O O . ARG A 1 87 ? -10.093 -17.959 9.409 1.00 83.75 87 ARG A O 1
ATOM 664 N N . PRO A 1 88 ? -9.502 -19.441 11.006 1.00 80.75 88 PRO A N 1
ATOM 665 C CA . PRO A 1 88 ? -10.107 -20.579 10.335 1.00 80.75 88 PRO A CA 1
ATOM 666 C C . PRO A 1 88 ? -11.586 -20.303 10.049 1.00 80.75 88 PRO A C 1
ATOM 668 O O . PRO A 1 88 ? -12.293 -19.756 10.895 1.00 80.75 88 PRO A O 1
ATOM 671 N N . LEU A 1 89 ? -12.051 -20.678 8.858 1.00 74.25 89 LEU A N 1
ATOM 672 C CA . LEU A 1 89 ? -13.473 -20.633 8.534 1.00 74.25 89 LEU A CA 1
ATOM 673 C C . LEU A 1 89 ? -14.22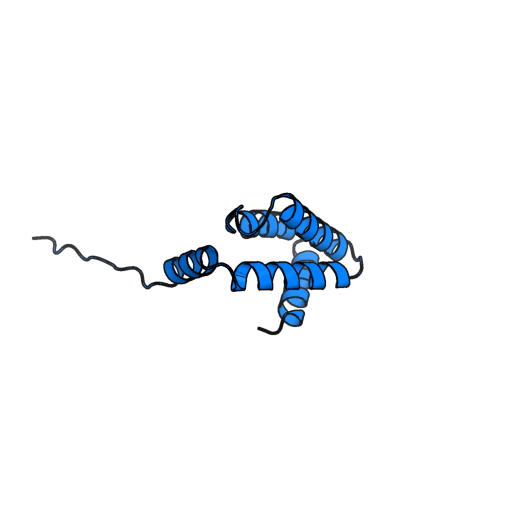0 -21.565 9.496 1.00 74.25 89 LEU A C 1
ATOM 675 O O . LEU A 1 89 ? -14.038 -22.782 9.442 1.00 74.25 89 LEU A O 1
ATOM 679 N N . ASP A 1 90 ? -15.067 -20.998 10.357 1.00 68.38 90 ASP A N 1
ATOM 680 C CA . ASP A 1 90 ? -15.983 -21.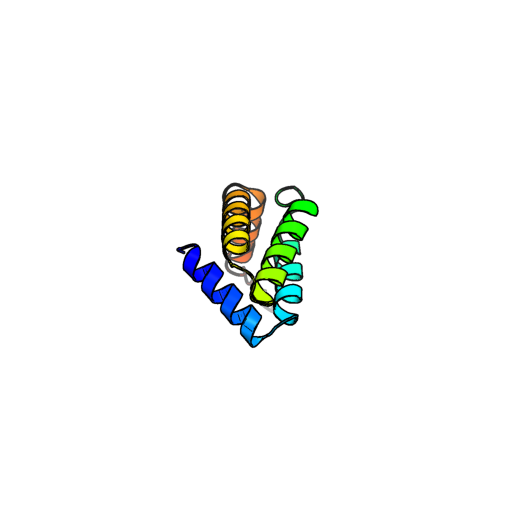759 11.210 1.00 68.38 90 ASP A CA 1
ATOM 681 C C . ASP A 1 90 ? -17.083 -22.383 10.337 1.00 68.38 90 ASP A C 1
ATOM 683 O O . ASP A 1 90 ? -18.183 -21.846 10.170 1.00 68.38 90 ASP A O 1
ATOM 687 N N . LEU A 1 91 ? -16.769 -23.530 9.734 1.00 64.88 91 LEU A N 1
ATOM 688 C CA . LEU A 1 91 ? -17.709 -24.315 8.944 1.00 64.88 91 LEU A CA 1
ATOM 689 C C . LEU A 1 91 ? -18.731 -24.967 9.882 1.00 64.88 91 LEU A C 1
ATOM 691 O O . LEU A 1 91 ? -18.491 -26.018 10.477 1.00 64.88 91 LEU A O 1
ATOM 695 N N . LYS A 1 92 ? -19.900 -24.337 10.015 1.00 68.94 92 LYS A N 1
ATOM 696 C CA . LYS A 1 92 ? -21.047 -24.932 10.705 1.00 68.94 92 LYS A CA 1
ATOM 697 C C . LYS A 1 92 ? -21.718 -25.944 9.780 1.00 68.94 92 LYS A C 1
ATOM 699 O O . LYS A 1 92 ? -22.481 -25.569 8.895 1.00 68.94 92 LYS A O 1
ATOM 704 N N . PHE A 1 93 ? -21.452 -27.227 9.998 1.00 65.19 93 PHE A N 1
ATOM 705 C CA . PHE A 1 93 ? -22.206 -28.295 9.350 1.00 65.19 93 PHE A CA 1
ATOM 706 C C . PHE A 1 93 ? -23.572 -28.422 10.027 1.00 65.19 93 PHE A C 1
ATOM 708 O O . PHE A 1 93 ? -23.684 -28.894 11.157 1.00 65.19 93 PHE A O 1
ATOM 715 N N . THR A 1 94 ? -24.626 -27.980 9.347 1.00 67.06 94 THR A N 1
ATOM 716 C CA . THR A 1 94 ? -26.000 -28.317 9.727 1.00 67.06 94 THR A CA 1
ATOM 717 C C . THR A 1 94 ? -26.236 -29.789 9.417 1.00 67.06 94 THR A C 1
ATOM 719 O O . THR A 1 94 ? -26.162 -30.188 8.254 1.00 67.06 94 THR A O 1
ATOM 722 N N . ALA A 1 95 ? -26.507 -30.596 10.442 1.00 64.81 95 ALA A N 1
ATOM 723 C CA . ALA A 1 95 ? -26.959 -31.967 10.251 1.00 64.81 95 ALA A CA 1
ATOM 724 C C . ALA A 1 95 ? -28.288 -31.945 9.481 1.00 64.81 95 ALA A C 1
ATOM 726 O O . ALA A 1 95 ? -29.275 -31.381 9.955 1.00 64.81 95 ALA A O 1
ATOM 727 N N . VAL A 1 96 ? -28.297 -32.519 8.279 1.00 62.84 96 VAL A N 1
ATOM 728 C CA . VAL A 1 96 ? -29.532 -32.766 7.529 1.00 62.84 96 VAL A CA 1
ATOM 729 C C . VAL A 1 96 ? -30.256 -33.900 8.255 1.00 62.84 96 VAL A C 1
ATOM 731 O O . VAL A 1 96 ? -29.688 -34.982 8.400 1.00 62.84 96 VAL A O 1
ATOM 734 N N . SER A 1 97 ? -31.441 -33.604 8.795 1.00 59.09 97 SER A N 1
ATOM 735 C CA . SER A 1 97 ? -32.338 -34.586 9.426 1.00 59.09 97 SER A CA 1
ATOM 736 C C . SER A 1 97 ? -33.192 -35.296 8.387 1.00 59.09 97 SER A C 1
ATOM 738 O O . SER A 1 97 ? -33.549 -34.630 7.389 1.00 59.09 97 SER A O 1
#

pLDDT: mean 88.09, std 8.9, range [52.12, 95.5]

Sequence (97 aa):
MLLPQVTYVLLSLSRTYGVRVLVWAKESISLIPHTVLTEAESSIFLKALSDAASGSESSALTETLEELSDVCRRSRAVQDVVQGALRPLDLKFTAVS

Radius of gyration: 16.87 Å; chains: 1; bounding box: 48×46×32 Å

Foldseek 3Di:
DPLVVVLVVLLVCCQVPPCVSLVVLLVVCVPPDCVQPPPVLSVQLSVLSNCSSVVDDNPSNSVSSVSSVVSLVPDPVNVVVVVVVPDPPPDDDDPDD